Protein 8YV6 (pdb70)

Organism: Homo sapiens (NCBI:txid9606)

Secondary structure (DSSP, 8-state):
---HHHHS-HHHHHHHHHHHHHH-TTEEEEEEEE-TT--SSPPPS-SEEEEETT-BHHHHHHHHHHHHT--TTS--EEEETTB--TTSBHHHHHHHH--TTSPEEEEEESSSS--/--TT-EEE----

Sequence (127 aa):
EKTFKQRRTFEQRVEDVRLIREQHPTKKIPVIIERYKGEKQLPVLDKTKFLVPDHVNMSELIKIIRRRLQLNNANQAFFLLVNGHSSVSTPIISEVYESEKDEDGFLYMVYASQETFGADDGHFVSIELE

Solvent-accessible surface area: 7436 Å² total; per-residue (Å²): 127,132,59,2,85,114,71,82,80,89,109,66,17,36,102,34,11,168,100,18,87,127,102,73,92,73,35,6,0,0,0,2,33,84,24,178,26,11,166,113,4,65,99,22,84,63,18,9,0,4,0,4,63,126,0,39,14,33,60,0,39,127,13,0,60,123,94,14,164,36,105,92,143,42,41,17,58,5,4,12,92,60,119,55,95,94,79,33,50,0,38,107,16,10,133,78,70,89,38,152,4,11,0,0,25,1,47,1,0,19,64,84,120,52,90,111,58,19,67,118,40,21,74,5,99,75,193

Foldseek 3Di:
DAAPCRVDDLVRLLVVLVVCCVVPVQWAKAFEFEPPPADPFDTAPDGIDTHGQVDFQLRVQVVVCVSSVDDPPQAKFKDFVQQRPRGGGVNVVQVVRPDPSSYGYIYMHSDNGDD/DCPVDDDDDDDD

Radius of gyration: 13.92 Å; Cα contacts (8 Å, |Δi|>4): 203; chains: 2; bounding box: 27×39×32 Å

GO terms:
  GO:0000421 autophagosome membrane (C, IDA)
  GO:0008429 phosphatidylethanolamine binding (F, IDA)
  GO:0000045 autophagosome assembly (P, IDA)
  GO:0005739 mitochondrion (C, IDA)
  GO:0000423 mitophagy (P, IGI)
  GO:0005515 protein binding (F, IPI)
  GO:0097001 ceramide binding (F, IDA)
  GO:0005776 autophagosome (C, IDA)
  GO:0031410 cytoplasmic vesicle (C, IDA)
  GO:0009267 cellular response to starvation (P, IDA)
  GO:0000423 mitophagy (P, IDA)
  GO:0031966 mitochondrial membrane (C, EXP)
  GO:0012505 endomembrane system (C, EXP)
  GO:0070062 extracellular exosome (C, TAS)
  GO:0000421 autophagosome membrane (C, TAS)
  GO:0005829 cytosol (C, TAS)
  GO:0006914 autophagy (P, IDA)
  GO:0016236 macroautophagy (P, IDA)
  GO:0097352 autophagosome maturation (P, IDA)
  GO:0031625 ubiquitin protein ligase binding (F, IPI)

Structure (mmCIF, N/CA/C/O backbone):
data_8YV6
#
_entry.id   8YV6
#
_cell.length_a   35.681
_cell.length_b   38.462
_cell.length_c   93.774
_cell.angle_alpha   90.00
_cell.angle_beta   90.00
_cell.angle_gamma   90.00
#
_symmetry.space_group_name_H-M   'P 21 21 21'
#
loop_
_entity.id
_entity.type
_entity.pdbx_description
1 polymer 'Microtubule-associated proteins 1A/1B light chain 3B'
2 polymer 'Matrix protein 2'
3 water water
#
loop_
_atom_site.group_PDB
_atom_site.id
_atom_site.type_symbol
_atom_site.label_atom_id
_atom_site.label_alt_id
_atom_site.label_comp_id
_atom_site.label_asym_id
_atom_site.label_entity_id
_atom_site.label_seq_id
_atom_site.pdbx_PDB_ins_code
_atom_site.Cartn_x
_atom_site.Cartn_y
_atom_site.Cartn_z
_atom_site.occupancy
_atom_site.B_iso_or_equiv
_atom_site.auth_seq_id
_atom_site.auth_comp_id
_atom_site.auth_asym_id
_atom_site.auth_atom_id
_atom_site.pdbx_PDB_model_num
ATOM 1 N N . GLU A 1 4 ? -13.941 6.246 -26.522 1.00 68.26 4 GLU A N 1
ATOM 2 C CA . GLU A 1 4 ? -13.370 5.625 -25.330 1.00 69.10 4 GLU A CA 1
ATOM 3 C C . GLU A 1 4 ? -12.091 6.353 -24.885 1.00 61.43 4 GLU A C 1
ATOM 4 O O . GLU A 1 4 ? -11.008 5.786 -24.906 1.00 66.28 4 GLU A O 1
ATOM 6 N N . LYS A 1 5 ? -12.205 7.610 -24.480 1.00 50.29 5 LYS A N 1
ATOM 7 C CA . LYS A 1 5 ? -11.023 8.449 -24.363 1.00 38.34 5 LYS A CA 1
ATOM 8 C C . LYS A 1 5 ? -10.353 8.243 -23.005 1.00 37.48 5 LYS A C 1
ATOM 9 O O . LYS A 1 5 ? -11.025 8.267 -21.976 1.00 43.02 5 LYS A O 1
ATOM 15 N N . THR A 1 6 ? -9.038 8.020 -23.008 1.00 31.09 6 THR A N 1
ATOM 16 C CA . THR A 1 6 ? -8.307 7.865 -21.752 1.00 30.13 6 THR A CA 1
ATOM 17 C C . THR A 1 6 ? -7.982 9.243 -21.204 1.00 25.90 6 THR A C 1
ATOM 18 O O . THR A 1 6 ? -8.207 10.245 -21.858 1.00 30.34 6 THR A O 1
ATOM 22 N N . PHE A 1 7 ? -7.434 9.278 -19.992 1.00 24.99 7 PHE A N 1
ATOM 23 C CA . PHE A 1 7 ? -7.187 10.549 -19.321 1.00 22.97 7 PHE A CA 1
ATOM 24 C C . PHE A 1 7 ? -6.306 11.478 -20.155 1.00 25.54 7 PHE A C 1
ATOM 25 O O . PHE A 1 7 ? -6.584 12.679 -20.263 1.00 30.80 7 PHE A O 1
ATOM 33 N N . LYS A 1 8 ? -5.222 10.945 -20.732 1.00 27.09 8 LYS A N 1
ATOM 34 C CA . LYS A 1 8 ? -4.328 11.758 -21.554 1.00 28.01 8 LYS A CA 1
ATOM 35 C C . LYS A 1 8 ? -5.028 12.295 -22.785 1.00 27.15 8 LYS A C 1
ATOM 36 O O . LYS A 1 8 ? -4.629 13.342 -23.336 1.00 28.65 8 LYS A O 1
ATOM 42 N N . GLN A 1 9 ? -6.077 11.604 -23.249 1.00 27.14 9 GLN A N 1
ATOM 43 C CA . GLN A 1 9 ? -6.823 12.095 -24.403 1.00 32.26 9 GLN A CA 1
ATOM 44 C C . GLN A 1 9 ? -7.901 13.116 -24.042 1.00 32.11 9 GLN A C 1
ATOM 45 O O . GLN A 1 9 ? -8.347 13.858 -24.915 1.00 40.65 9 GLN A O 1
ATOM 51 N N . ARG A 1 10 ? -8.362 13.123 -22.795 1.00 32.60 10 ARG A N 1
ATOM 52 C CA . ARG A 1 10 ? -9.392 14.030 -22.339 1.00 31.24 10 ARG A CA 1
ATOM 53 C C . ARG A 1 10 ? -8.838 15.360 -21.888 1.00 35.32 10 ARG A C 1
ATOM 54 O O . ARG A 1 10 ? -9.528 16.378 -22.018 1.00 46.85 10 ARG A O 1
ATOM 62 N N . ARG A 1 11 ? -7.623 15.384 -21.339 1.00 30.59 11 ARG A N 1
ATOM 63 C CA . ARG A 1 11 ? -6.972 16.613 -20.876 1.00 32.58 11 ARG A CA 1
ATOM 64 C C . ARG A 1 11 ? -5.681 16.799 -21.657 1.00 34.19 11 ARG A C 1
ATOM 65 O O . ARG A 1 11 ? -4.967 15.820 -21.899 1.00 34.20 11 ARG A O 1
ATOM 73 N N . THR A 1 12 ? -5.411 18.028 -22.095 1.00 33.67 12 THR A N 1
ATOM 74 C CA . THR A 1 12 ? -4.202 18.360 -22.833 1.00 36.68 12 THR A CA 1
ATOM 75 C C . THR A 1 12 ? -2.956 18.202 -21.972 1.00 35.03 12 THR A C 1
ATOM 76 O O . THR A 1 12 ? -3.008 18.218 -20.744 1.00 35.29 12 THR A O 1
ATOM 80 N N . PHE A 1 13 ? -1.809 18.071 -22.643 1.00 35.87 13 PHE A N 1
ATOM 81 C CA . PHE A 1 13 ? -0.547 17.948 -21.924 1.00 33.19 13 PHE A CA 1
ATOM 82 C C . PHE A 1 13 ? -0.341 19.116 -20.977 1.00 41.81 13 PHE A C 1
ATOM 83 O O . PHE A 1 13 ? 0.118 18.939 -19.839 1.00 35.52 13 PHE A O 1
ATOM 91 N N . GLU A 1 14 ? -0.645 20.329 -21.453 1.00 40.35 14 GLU A N 1
ATOM 92 C CA . GLU A 1 14 ? -0.515 21.512 -20.611 1.00 35.03 14 GLU A CA 1
ATOM 93 C C . GLU A 1 14 ? -1.441 21.464 -19.401 1.00 37.09 14 GLU A C 1
ATOM 94 O O . GLU A 1 14 ? -1.033 21.805 -18.285 1.00 42.30 14 GLU A O 1
ATOM 100 N N . GLN A 1 15 ? -2.697 21.090 -19.608 1.00 37.26 15 GLN A N 1
ATOM 101 C CA . GLN A 1 15 ? -3.648 20.966 -18.505 1.00 40.70 15 GLN A CA 1
ATOM 102 C C . GLN A 1 15 ? -3.174 19.973 -17.440 1.00 35.19 15 GLN A C 1
ATOM 103 O O . GLN A 1 15 ? -3.401 20.180 -16.242 1.00 32.04 15 GLN A O 1
ATOM 109 N N . ARG A 1 16 ? -2.512 18.897 -17.863 1.00 31.36 16 ARG A N 1
ATOM 110 C CA . ARG A 1 16 ? -2.019 17.894 -16.908 1.00 27.87 16 ARG A CA 1
ATOM 111 C C . ARG A 1 16 ? -0.797 18.392 -16.145 1.00 28.67 16 ARG A C 1
ATOM 112 O O . ARG A 1 16 ? -0.674 18.191 -14.920 1.00 30.99 16 ARG A O 1
ATOM 120 N N . VAL A 1 17 ? 0.129 19.021 -16.859 1.00 27.88 17 VAL A N 1
ATOM 121 C CA . VAL A 1 17 ? 1.270 19.625 -16.196 1.00 31.49 17 VAL A CA 1
ATOM 122 C C . VAL A 1 17 ? 0.795 20.640 -15.153 1.00 34.18 17 VAL A C 1
ATOM 123 O O . VAL A 1 17 ? 1.299 20.677 -14.012 1.00 35.80 17 VAL A O 1
ATOM 127 N N . GLU A 1 18 ? -0.195 21.464 -15.512 1.00 37.00 18 GLU A N 1
ATOM 128 C CA . GLU A 1 18 ? -0.669 22.486 -14.573 1.00 37.19 18 GLU A CA 1
ATOM 129 C C . GLU A 1 18 ? -1.384 21.860 -13.372 1.00 31.98 18 GLU A C 1
ATOM 130 O O . GLU A 1 18 ? -1.222 22.323 -12.227 1.00 32.37 18 GLU A O 1
ATOM 136 N N . ASP A 1 19 ? -2.175 20.822 -13.619 1.00 32.72 19 ASP A N 1
ATOM 137 C CA . ASP A 1 19 ? -2.884 20.116 -12.549 1.00 32.06 19 ASP A CA 1
ATOM 138 C C . ASP A 1 19 ? -1.904 19.520 -11.540 1.00 34.41 19 ASP A C 1
ATOM 139 O O . ASP A 1 19 ? -2.101 19.640 -10.328 1.00 36.50 19 ASP A O 1
ATOM 144 N N . VAL A 1 20 ? -0.828 18.884 -12.011 1.00 29.57 20 VAL A N 1
ATOM 145 C CA . VAL A 1 20 ? 0.161 18.315 -11.083 1.00 33.29 20 VAL A CA 1
ATOM 146 C C . VAL A 1 20 ? 0.834 19.404 -10.273 1.00 36.34 20 VAL A C 1
ATOM 147 O O . VAL A 1 20 ? 1.019 19.274 -9.054 1.00 33.45 20 VAL A O 1
ATOM 151 N N . ARG A 1 21 ? 1.241 20.482 -10.933 1.00 35.83 21 ARG A N 1
ATOM 152 C CA . ARG A 1 21 ? 1.925 21.553 -10.213 1.00 38.63 21 ARG A CA 1
ATOM 153 C C . ARG A 1 21 ? 1.083 22.057 -9.050 1.00 41.15 21 ARG A C 1
ATOM 154 O O . ARG A 1 21 ? 1.575 22.201 -7.920 1.00 39.04 21 ARG A O 1
ATOM 162 N N . LEU A 1 22 ? -0.193 22.321 -9.295 1.00 39.59 22 LEU A N 1
ATOM 163 C CA . LEU A 1 22 ? -1.026 22.847 -8.214 1.00 46.65 22 LEU A CA 1
ATOM 164 C C . LEU A 1 22 ? -1.299 21.797 -7.145 1.00 46.68 22 LEU A C 1
ATOM 165 O O . LEU A 1 22 ? -1.372 22.127 -5.959 1.00 43.87 22 LEU A O 1
ATOM 170 N N . ILE A 1 23 ? -1.507 20.542 -7.539 1.00 43.49 23 ILE A N 1
ATOM 171 C CA . ILE A 1 23 ? -1.882 19.541 -6.549 1.00 43.56 23 ILE A CA 1
ATOM 172 C C . ILE A 1 23 ? -0.685 19.166 -5.705 1.00 44.88 23 ILE A C 1
ATOM 173 O O . ILE A 1 23 ? -0.833 18.846 -4.518 1.00 49.09 23 ILE A O 1
ATOM 178 N N . ARG A 1 24 ? 0.517 19.257 -6.269 1.00 38.83 24 ARG A N 1
ATOM 179 C CA . ARG A 1 24 ? 1.714 19.090 -5.458 1.00 36.36 24 ARG A CA 1
ATOM 180 C C . ARG A 1 24 ? 1.907 20.259 -4.503 1.00 40.94 24 ARG A C 1
ATOM 181 O O . ARG A 1 24 ? 2.428 20.080 -3.389 1.00 43.77 24 ARG A O 1
ATOM 189 N N . GLU A 1 25 ? 1.467 21.456 -4.886 1.00 35.46 25 GLU A N 1
ATOM 190 C CA . GLU A 1 25 ? 1.642 22.601 -3.988 1.00 42.40 25 GLU A CA 1
ATOM 191 C C . GLU A 1 25 ? 0.651 22.541 -2.828 1.00 45.31 25 GLU A C 1
ATOM 192 O O . GLU A 1 25 ? 0.991 22.891 -1.687 1.00 48.77 25 GLU A O 1
ATOM 198 N N . GLN A 1 26 ? -0.565 22.064 -3.096 1.00 43.64 26 GLN A N 1
ATOM 199 C CA . GLN A 1 26 ? -1.612 21.940 -2.090 1.00 47.57 26 GLN A CA 1
ATOM 200 C C . GLN A 1 26 ? -1.480 20.678 -1.253 1.00 45.50 26 GLN A C 1
ATOM 201 O O . GLN A 1 26 ? -1.906 20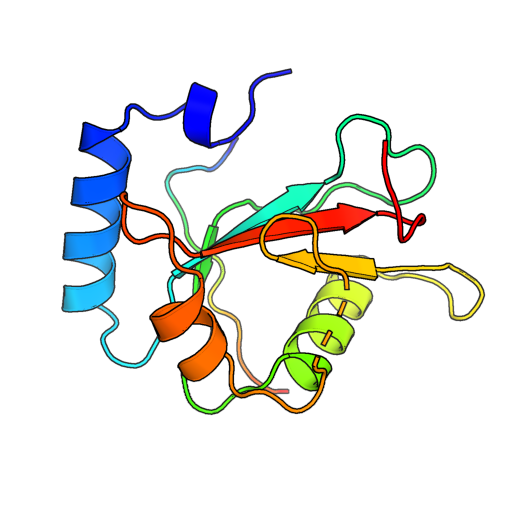.664 -0.094 1.00 46.23 26 GLN A O 1
ATOM 207 N N . HIS A 1 27 ? -0.937 19.608 -1.819 1.00 38.09 27 HIS A N 1
ATOM 208 C CA . HIS A 1 27 ? -0.831 18.315 -1.146 1.00 34.13 27 HIS A CA 1
ATOM 209 C C . HIS A 1 27 ? 0.586 17.772 -1.252 1.00 37.41 27 HIS A C 1
ATOM 210 O O . HIS A 1 27 ? 0.843 16.786 -1.956 1.00 38.07 27 HIS A O 1
ATOM 217 N N . PRO A 1 28 ? 1.522 18.371 -0.522 1.00 38.50 28 PRO A N 1
ATOM 218 C CA . PRO A 1 28 ? 2.934 18.029 -0.737 1.00 44.05 28 PRO A CA 1
ATOM 219 C C . PRO A 1 28 ? 3.330 16.662 -0.210 1.00 42.61 28 PRO A C 1
ATOM 220 O O . PRO A 1 28 ? 4.433 16.203 -0.547 1.00 43.58 28 PRO A O 1
ATOM 224 N N . THR A 1 29 ? 2.502 16.019 0.618 1.00 38.86 29 THR A N 1
ATOM 225 C CA . THR A 1 29 ? 2.766 14.693 1.150 1.00 36.21 29 THR A CA 1
ATOM 226 C C . THR A 1 29 ? 2.119 13.598 0.333 1.00 32.96 29 THR A C 1
ATOM 227 O O . THR A 1 29 ? 2.133 12.440 0.758 1.00 33.12 29 THR A O 1
ATOM 231 N N A LYS A 1 30 ? 1.568 13.920 -0.839 0.58 30.98 30 LYS A N 1
ATOM 232 N N B LYS A 1 30 ? 1.547 13.916 -0.831 0.42 31.94 30 LYS A N 1
ATOM 233 C CA A LYS A 1 30 ? 0.802 12.960 -1.607 0.58 31.10 30 LYS A CA 1
ATOM 234 C CA B LYS A 1 30 ? 0.781 12.941 -1.593 0.42 31.72 30 LYS A CA 1
ATOM 235 C C A LYS A 1 30 ? 1.396 12.805 -3.005 0.58 31.56 30 LYS A C 1
ATOM 236 C C B LYS A 1 30 ? 1.327 12.817 -3.012 0.42 31.39 30 LYS A C 1
ATOM 237 O O A LYS A 1 30 ? 1.914 13.765 -3.589 0.58 35.44 30 LYS A O 1
ATOM 238 O O B LYS A 1 30 ? 1.735 13.811 -3.623 0.42 34.67 30 LYS A O 1
ATOM 249 N N . ILE A 1 31 ? 1.318 11.590 -3.530 1.00 28.76 31 ILE A N 1
ATOM 250 C CA . ILE A 1 31 ? 1.752 11.277 -4.906 1.00 26.82 31 ILE A CA 1
ATOM 251 C C . ILE A 1 31 ? 0.546 11.348 -5.819 1.00 23.99 31 ILE A C 1
ATOM 252 O O . ILE A 1 31 ? -0.444 10.646 -5.566 1.00 24.10 31 ILE A O 1
ATOM 257 N N . PRO A 1 32 ? 0.586 12.084 -6.967 1.00 26.27 32 PRO A N 1
ATOM 258 C CA . PRO A 1 32 ? -0.587 12.078 -7.851 1.00 23.65 32 PRO A CA 1
ATOM 259 C C . PRO A 1 32 ? -0.527 10.941 -8.851 1.00 24.03 32 PRO A C 1
ATOM 260 O O . PRO A 1 32 ? 0.461 10.821 -9.572 1.00 25.73 32 PRO A O 1
ATOM 264 N N . VAL A 1 33 ? -1.563 10.102 -8.897 1.00 22.88 33 VAL A N 1
ATOM 265 C CA . VAL A 1 33 ? -1.546 8.842 -9.627 1.00 23.04 33 VAL A CA 1
ATOM 266 C C . VAL A 1 33 ? -2.792 8.784 -10.485 1.00 22.02 33 VAL A C 1
ATOM 267 O O . VAL A 1 33 ? -3.888 9.098 -10.011 1.00 21.21 33 VAL A O 1
ATOM 271 N N . ILE A 1 34 ? -2.635 8.387 -11.755 1.00 19.25 34 ILE A N 1
ATOM 272 C CA . ILE A 1 34 ? -3.766 8.167 -12.657 1.00 18.54 34 ILE A CA 1
ATOM 273 C C . ILE A 1 34 ? -3.939 6.669 -12.732 1.00 20.24 34 ILE A C 1
ATOM 274 O O . ILE A 1 34 ? -2.976 5.977 -13.079 1.00 22.26 34 ILE A O 1
ATOM 279 N N . ILE A 1 35 ? -5.142 6.161 -12.465 1.00 18.68 35 ILE A N 1
ATOM 280 C CA . ILE A 1 35 ? -5.363 4.711 -12.434 1.00 21.22 35 ILE A CA 1
ATOM 281 C C . ILE A 1 35 ? -6.499 4.431 -13.388 1.00 24.79 35 ILE A C 1
ATOM 282 O O . ILE A 1 35 ? -7.605 4.945 -13.211 1.00 22.34 35 ILE A O 1
ATOM 287 N N . GLU A 1 36 ? -6.226 3.647 -14.420 1.00 21.10 36 GLU A N 1
ATOM 288 C CA . GLU A 1 36 ? -7.201 3.431 -15.482 1.00 21.24 36 GLU A CA 1
ATOM 289 C C . GLU A 1 36 ? -7.319 1.944 -15.751 1.00 19.77 36 GLU A C 1
ATOM 290 O O . GLU A 1 36 ? -6.374 1.192 -15.552 1.00 23.20 36 GLU A O 1
ATOM 296 N N . ARG A 1 37 ? -8.461 1.550 -16.290 1.00 24.05 37 ARG A N 1
ATOM 297 C CA . ARG A 1 37 ? -8.680 0.133 -16.562 1.00 23.76 37 ARG A CA 1
ATOM 298 C C . ARG A 1 37 ? -8.152 -0.153 -17.957 1.00 23.54 37 ARG A C 1
ATOM 299 O O . ARG A 1 37 ? -8.338 0.647 -18.866 1.00 23.89 37 ARG A O 1
ATOM 307 N N . TYR A 1 38 ? -7.500 -1.296 -18.112 1.00 23.76 38 TYR A N 1
ATOM 308 C CA . TYR A 1 38 ? -7.055 -1.755 -19.421 1.00 20.49 38 TYR A CA 1
ATOM 309 C C . TYR A 1 38 ? -8.193 -1.761 -20.415 1.00 22.36 38 TYR A C 1
ATOM 310 O O . TYR A 1 38 ? -9.263 -2.296 -20.137 1.00 25.09 38 TYR A O 1
ATOM 319 N N . LYS A 1 39 ? -7.934 -1.180 -21.586 1.00 23.05 39 LYS A N 1
ATOM 320 C CA . LYS A 1 39 ? -8.956 -1.010 -22.618 1.00 29.92 39 LYS A CA 1
ATOM 321 C C . LYS A 1 39 ? -9.562 -2.334 -23.071 1.00 33.89 39 LYS A C 1
ATOM 322 O O . LYS A 1 39 ? -10.745 -2.394 -23.420 1.00 37.95 39 LYS A O 1
ATOM 328 N N . GLY A 1 40 ? -8.799 -3.406 -23.049 1.00 33.83 40 GLY A N 1
ATOM 329 C CA . GLY A 1 40 ? -9.356 -4.693 -23.364 1.00 27.62 40 GLY A CA 1
ATOM 330 C C . GLY A 1 40 ? -9.944 -5.487 -22.210 1.00 36.57 40 GLY A C 1
ATOM 331 O O . GLY A 1 40 ? -10.244 -6.669 -22.388 1.00 39.90 40 GLY A O 1
ATOM 332 N N . GLU A 1 41 ? -10.144 -4.888 -21.039 1.00 31.63 41 GLU A N 1
ATOM 333 C CA . GLU A 1 41 ? -10.511 -5.661 -19.857 1.00 33.72 41 GLU A CA 1
ATOM 334 C C . GLU A 1 41 ? -11.947 -6.149 -19.938 1.00 37.41 41 GLU A C 1
ATOM 335 O O . GLU A 1 41 ? -12.862 -5.390 -20.248 1.00 42.51 41 GLU A O 1
ATOM 341 N N . LYS A 1 42 ? -12.157 -7.418 -19.626 1.00 42.61 42 LYS A N 1
ATOM 342 C CA . LYS A 1 42 ? -13.478 -7.993 -19.773 1.00 51.89 42 LYS A CA 1
ATOM 343 C C . LYS A 1 42 ? -14.133 -8.429 -18.472 1.00 50.47 42 LYS A C 1
ATOM 344 O O . LYS A 1 42 ? -15.367 -8.530 -18.435 1.00 52.54 42 LYS A O 1
ATOM 350 N N . GLN A 1 43 ? -13.375 -8.680 -17.404 1.00 43.44 43 GLN A N 1
ATOM 351 C CA . GLN A 1 43 ? -14.010 -9.153 -16.188 1.00 46.55 43 GLN A CA 1
ATOM 352 C C . GLN A 1 43 ? -13.813 -8.278 -14.959 1.00 49.47 43 GLN A C 1
ATOM 353 O O . GLN A 1 43 ? -14.471 -8.529 -13.948 1.00 56.36 43 GLN A O 1
ATOM 359 N N . LEU A 1 44 ? -12.999 -7.303 -15.001 1.00 37.44 44 LEU A N 1
ATOM 360 C CA . LEU A 1 44 ? -13.012 -6.448 -13.808 1.00 42.13 44 LEU A CA 1
ATOM 361 C C . LEU A 1 44 ? -13.911 -5.222 -13.998 1.00 42.92 44 LEU A C 1
ATOM 362 O O . LEU A 1 44 ? -14.029 -4.688 -15.106 1.00 40.60 44 LEU A O 1
ATOM 367 N N . PRO A 1 45 ? -14.508 -4.725 -12.916 1.00 43.93 45 PRO A N 1
ATOM 368 C CA . PRO A 1 45 ? -15.313 -3.503 -12.998 1.00 42.61 45 PRO A CA 1
ATOM 369 C C . PRO A 1 45 ? -14.433 -2.295 -13.267 1.00 39.44 45 PRO A C 1
ATOM 370 O O . PRO A 1 45 ? -13.209 -2.341 -13.157 1.00 40.36 45 PRO A O 1
ATOM 374 N N . VAL A 1 46 ? -15.065 -1.195 -13.596 1.00 38.02 46 VAL A N 1
ATOM 375 C CA . VAL A 1 46 ? -14.325 0.043 -13.771 1.00 35.93 46 VAL A CA 1
ATOM 376 C C . VAL A 1 46 ? -14.302 0.780 -12.437 1.00 36.76 46 VAL A C 1
ATOM 377 O O . VAL A 1 46 ? -15.236 0.718 -11.632 1.00 38.36 46 VAL A O 1
ATOM 381 N N . LEU A 1 47 ? -13.213 1.496 -12.221 1.00 40.51 47 LEU A N 1
ATOM 382 C CA . LEU A 1 47 ? -13.062 2.310 -11.032 1.00 33.60 47 LEU A CA 1
ATOM 383 C C . LEU A 1 47 ? -13.999 3.501 -11.088 1.00 41.08 47 LEU A C 1
ATOM 384 O O . LEU A 1 47 ? -14.355 3.997 -12.161 1.00 40.47 47 LEU A O 1
ATOM 389 N N . ASP A 1 48 ? -14.305 4.013 -9.890 1.00 37.21 48 ASP A N 1
ATOM 390 C CA . ASP A 1 48 ? -15.233 5.114 -9.697 1.00 45.08 48 ASP A CA 1
ATOM 391 C C . ASP A 1 48 ? -14.637 6.443 -10.116 1.00 35.74 48 ASP A C 1
ATOM 392 O 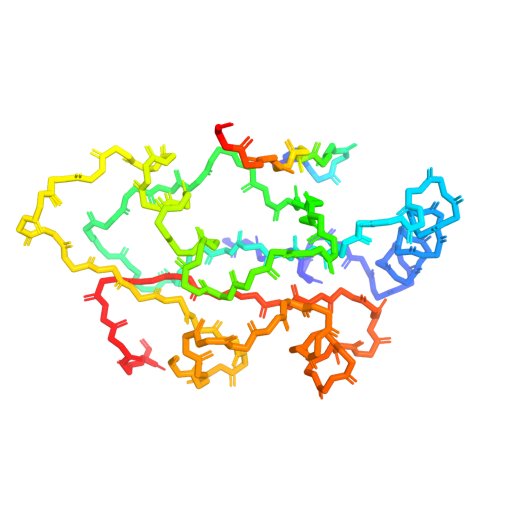O . ASP A 1 48 ? -15.382 7.376 -10.443 1.00 42.58 48 ASP A O 1
ATOM 397 N N . LYS A 1 49 ? -13.307 6.557 -10.075 1.00 27.71 49 LYS A N 1
ATOM 398 C CA . LYS A 1 49 ? -12.598 7.787 -10.376 1.00 25.51 49 LYS A CA 1
ATOM 399 C C . LYS A 1 49 ? -11.323 7.426 -11.122 1.00 23.23 49 LYS A C 1
ATOM 400 O O . LYS A 1 49 ? -10.951 6.256 -11.209 1.00 27.08 49 LYS A O 1
ATOM 406 N N . THR A 1 50 ? -10.611 8.461 -11.533 1.00 28.21 50 THR A N 1
ATOM 407 C CA . THR A 1 50 ? -9.414 8.405 -12.352 1.00 22.07 50 THR A CA 1
ATOM 408 C C . THR A 1 50 ? -8.195 8.939 -11.644 1.00 21.86 50 THR A C 1
ATOM 409 O O . THR A 1 50 ? -7.107 8.354 -11.783 1.00 21.82 50 THR A O 1
ATOM 413 N N . LYS A 1 51 ? -8.334 10.022 -10.865 1.00 22.48 51 LYS A N 1
ATOM 414 C CA . LYS A 1 51 ? -7.179 10.688 -10.311 1.00 18.45 51 LYS A CA 1
ATOM 415 C C . LYS A 1 51 ? -7.137 10.353 -8.823 1.00 22.51 51 LYS A C 1
ATOM 416 O O . LYS A 1 51 ? -8.163 10.509 -8.153 1.00 24.52 51 LYS A O 1
ATOM 422 N N . PHE A 1 52 ? -5.979 9.947 -8.340 1.00 23.10 52 PHE A N 1
ATOM 423 C CA . PHE A 1 52 ? -5.820 9.516 -6.951 1.00 25.28 52 PHE A CA 1
ATOM 424 C C . PHE A 1 52 ? -4.654 10.269 -6.317 1.00 26.05 52 PHE A C 1
ATOM 425 O O . PHE A 1 52 ? -3.683 10.635 -6.978 1.00 28.54 52 PHE A O 1
ATOM 433 N N . LEU A 1 53 ? -4.753 10.525 -5.018 1.00 23.89 53 LEU A N 1
ATOM 434 C CA . LEU A 1 53 ? -3.632 11.067 -4.270 1.00 27.65 53 LEU A CA 1
ATOM 435 C C . LEU A 1 53 ? -3.247 9.988 -3.271 1.00 28.15 53 LEU A C 1
ATOM 436 O O . LEU A 1 53 ? -4.094 9.590 -2.464 1.00 28.70 53 LEU A O 1
ATOM 441 N N . VAL A 1 54 ? -2.017 9.491 -3.361 1.00 26.33 54 VAL A N 1
ATOM 442 C CA . VAL A 1 54 ? -1.543 8.377 -2.525 1.00 27.11 54 VAL A CA 1
ATOM 443 C C . VAL A 1 54 ? -0.506 8.927 -1.560 1.00 31.48 54 VAL A C 1
ATOM 444 O O . VAL A 1 54 ? 0.408 9.635 -1.989 1.00 35.74 54 VAL A O 1
ATOM 448 N N . PRO A 1 55 ? -0.616 8.652 -0.254 1.00 30.06 55 PRO A N 1
ATOM 449 C CA . PRO A 1 55 ? 0.363 9.193 0.699 1.00 30.82 55 PRO A CA 1
ATOM 450 C C . PRO A 1 55 ? 1.774 8.695 0.404 1.00 34.16 55 PRO A C 1
ATOM 451 O O . PRO A 1 55 ? 1.972 7.571 -0.047 1.00 32.25 55 PRO A O 1
ATOM 455 N N . ASP A 1 56 ? 2.774 9.511 0.725 1.00 32.47 56 ASP A N 1
ATOM 456 C CA . ASP A 1 56 ? 4.127 9.138 0.331 1.00 40.93 56 ASP A CA 1
ATOM 457 C C . ASP A 1 56 ? 4.847 8.256 1.359 1.00 43.56 56 ASP A C 1
ATOM 458 O O . ASP A 1 56 ? 6.074 8.087 1.270 1.00 45.27 56 ASP A O 1
ATOM 463 N N . HIS A 1 57 ? 4.114 7.649 2.295 1.00 41.13 57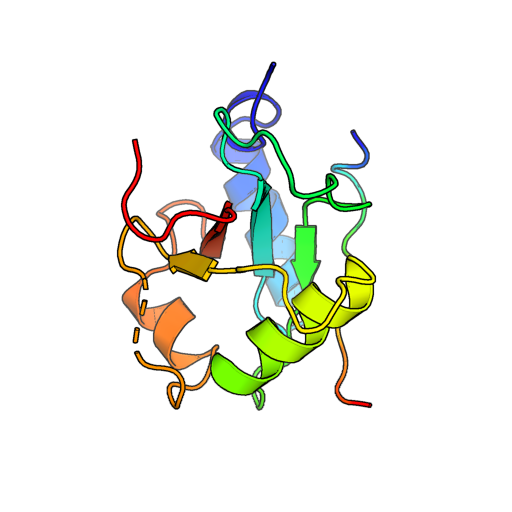 HIS A N 1
ATOM 464 C CA . HIS A 1 57 ? 4.672 6.586 3.119 1.00 39.08 57 HIS A CA 1
ATOM 465 C C . HIS A 1 57 ? 4.147 5.202 2.753 1.00 38.35 57 HIS A C 1
ATOM 466 O O . HIS A 1 57 ? 4.496 4.241 3.437 1.00 41.36 57 HIS A O 1
ATOM 473 N N . VAL A 1 58 ? 3.356 5.069 1.672 1.00 36.19 58 VAL A N 1
ATOM 474 C CA . VAL A 1 58 ? 2.663 3.842 1.247 1.00 36.10 58 VAL A CA 1
ATOM 475 C C . VAL A 1 58 ? 3.498 3.169 0.164 1.00 41.00 58 VAL A C 1
ATOM 476 O O . VAL A 1 58 ? 4.241 3.847 -0.536 1.00 38.68 58 VAL A O 1
ATOM 480 N N . ASN A 1 59 ? 3.443 1.828 0.061 1.00 36.41 59 ASN A N 1
ATOM 481 C CA . ASN A 1 59 ? 4.195 1.089 -0.956 1.00 38.91 59 ASN A CA 1
ATOM 482 C C . ASN A 1 59 ? 3.222 0.397 -1.902 1.00 36.08 59 ASN A C 1
ATOM 483 O O . ASN A 1 59 ? 1.995 0.460 -1.727 1.00 38.49 59 ASN A O 1
ATOM 488 N N . MET A 1 60 ? 3.775 -0.256 -2.935 1.00 36.93 60 MET A N 1
ATOM 489 C CA . MET A 1 60 ? 2.921 -0.716 -4.025 1.00 32.62 60 MET A CA 1
ATOM 490 C C . MET A 1 60 ? 2.049 -1.874 -3.601 1.00 35.01 60 MET A C 1
ATOM 491 O O . MET A 1 60 ? 0.892 -1.973 -4.041 1.00 34.31 60 MET A O 1
ATOM 496 N N . SER A 1 61 ? 2.596 -2.781 -2.782 1.00 41.50 61 SER A N 1
ATOM 497 C CA . SER A 1 61 ? 1.789 -3.851 -2.207 1.00 47.39 61 SER A CA 1
ATOM 498 C C . SER A 1 61 ? 0.556 -3.297 -1.493 1.00 39.66 61 SER A C 1
ATOM 499 O O . SER A 1 61 ? -0.562 -3.780 -1.696 1.00 41.15 61 SER A O 1
ATOM 502 N N . GLU A 1 62 ? 0.739 -2.267 -0.670 1.00 37.71 62 GLU A N 1
ATOM 503 C CA . GLU A 1 62 ? -0.385 -1.648 0.020 1.00 39.21 62 GLU A CA 1
ATOM 504 C C . GLU A 1 62 ? -1.402 -1.043 -0.947 1.00 38.49 62 GLU A C 1
ATOM 505 O O . GLU A 1 62 ? -2.613 -1.256 -0.795 1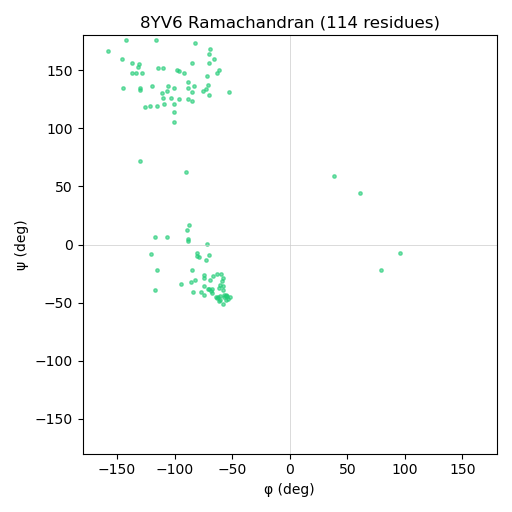.00 39.67 62 GLU A O 1
ATOM 511 N N . LEU A 1 63 ? -0.933 -0.254 -1.919 1.00 36.52 63 LEU A N 1
ATOM 512 C CA . LEU A 1 63 ? -1.825 0.324 -2.924 1.00 32.26 63 LEU A CA 1
ATOM 513 C C . LEU A 1 63 ? -2.654 -0.738 -3.641 1.00 37.59 63 LEU A C 1
ATOM 514 O O . LEU A 1 63 ? -3.858 -0.553 -3.861 1.00 37.74 63 LEU A O 1
ATOM 519 N N . ILE A 1 64 ? -2.026 -1.847 -4.026 1.00 35.68 64 ILE A N 1
ATOM 520 C CA . ILE A 1 64 ? -2.734 -2.895 -4.754 1.00 36.75 64 ILE A CA 1
ATOM 521 C C . ILE A 1 64 ? -3.886 -3.446 -3.921 1.00 40.26 64 ILE A C 1
ATOM 522 O O . ILE A 1 64 ? -4.996 -3.641 -4.422 1.00 36.71 64 ILE A O 1
ATOM 527 N N . LYS A 1 65 ? -3.632 -3.772 -2.653 1.00 40.75 65 LYS A N 1
ATOM 528 C CA . LYS A 1 65 ? -4.723 -4.287 -1.837 1.00 34.95 65 LYS A CA 1
ATOM 529 C C . LYS A 1 65 ? -5.847 -3.261 -1.700 1.00 35.98 65 LYS A C 1
ATOM 530 O O . LYS A 1 65 ? -7.032 -3.621 -1.704 1.00 42.33 65 LYS A O 1
ATOM 536 N N . ILE A 1 66 ? -5.491 -1.978 -1.593 1.00 36.61 66 ILE A N 1
ATOM 537 C CA . ILE A 1 66 ? -6.483 -0.913 -1.460 1.00 34.88 66 ILE A CA 1
ATOM 538 C C . ILE A 1 66 ? -7.359 -0.847 -2.710 1.00 33.57 66 ILE A C 1
ATOM 539 O O . ILE A 1 66 ? -8.590 -0.741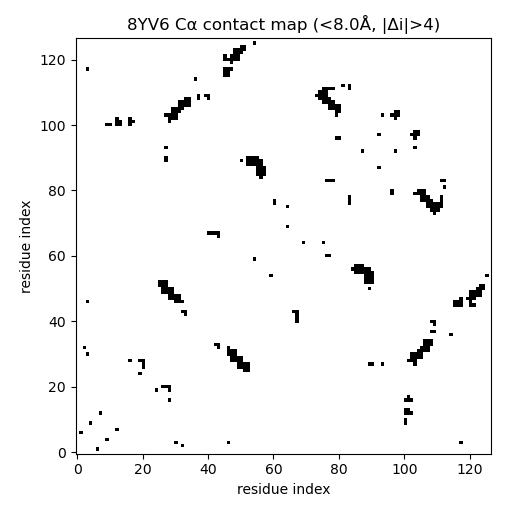 -2.628 1.00 34.37 66 ILE A O 1
ATOM 544 N N . ILE A 1 67 ? -6.739 -0.898 -3.884 1.00 33.70 67 ILE A N 1
ATOM 545 C CA . ILE A 1 67 ? -7.529 -0.799 -5.111 1.00 29.36 67 ILE A CA 1
ATOM 546 C C . ILE A 1 67 ? -8.414 -2.026 -5.273 1.00 32.84 67 ILE A C 1
ATOM 547 O O . ILE A 1 67 ? -9.578 -1.912 -5.673 1.00 32.63 67 ILE A O 1
ATOM 552 N N . ARG A 1 68 ? -7.878 -3.218 -4.984 1.00 32.43 68 ARG A N 1
ATOM 553 C CA . ARG A 1 68 ? -8.677 -4.440 -5.040 1.00 34.45 68 ARG A CA 1
ATOM 554 C C . ARG A 1 68 ? -9.942 -4.276 -4.226 1.00 40.70 68 ARG A C 1
ATOM 555 O O . ARG A 1 68 ? -11.035 -4.659 -4.662 1.00 38.71 68 ARG A O 1
ATOM 563 N N . ARG A 1 69 ? -9.797 -3.713 -3.025 1.00 33.97 69 ARG A N 1
ATOM 564 C CA . ARG A 1 69 ? -10.931 -3.560 -2.125 1.00 35.99 69 ARG A CA 1
ATOM 565 C C . ARG A 1 69 ? -11.935 -2.563 -2.677 1.00 39.38 69 ARG A C 1
ATOM 566 O O . ARG A 1 69 ? -13.152 -2.756 -2.522 1.00 44.23 69 ARG A O 1
ATOM 574 N N . ARG A 1 70 ? -11.448 -1.486 -3.294 1.00 35.61 70 ARG A N 1
ATOM 575 C CA . ARG A 1 70 ? -12.340 -0.524 -3.944 1.00 38.95 70 ARG A CA 1
ATOM 576 C C . ARG A 1 70 ? -13.192 -1.206 -4.996 1.00 38.96 70 ARG A C 1
ATOM 577 O O . ARG A 1 70 ? -14.381 -0.899 -5.142 1.00 33.51 70 ARG A O 1
ATOM 585 N N . LEU A 1 71 ? -12.604 -2.139 -5.735 1.00 35.96 71 LEU A N 1
ATOM 586 C CA . LEU A 1 71 ? -13.338 -2.850 -6.763 1.00 35.30 71 LEU A CA 1
ATOM 587 C C . LEU A 1 71 ? -14.223 -3.962 -6.212 1.00 35.00 71 LEU A C 1
ATOM 588 O O . LEU A 1 71 ? -15.069 -4.486 -6.945 1.00 40.60 71 LEU A O 1
ATOM 593 N N . GLN A 1 72 ? -14.080 -4.326 -4.928 1.00 36.90 72 GLN A N 1
ATOM 594 C CA . GLN A 1 72 ? -14.914 -5.327 -4.282 1.00 38.51 72 GLN A CA 1
ATOM 595 C C . GLN A 1 72 ? -14.787 -6.691 -4.960 1.00 47.22 72 GLN A C 1
ATOM 596 O O . GLN A 1 72 ? -15.765 -7.422 -5.142 1.00 47.10 72 GLN A O 1
ATOM 602 N N . LEU A 1 73 ? -13.545 -7.062 -5.260 1.00 41.75 73 LEU A N 1
ATOM 603 C CA . LEU A 1 73 ? -13.262 -8.310 -5.952 1.00 43.71 73 LEU A CA 1
ATOM 604 C C . LEU A 1 73 ? -13.316 -9.518 -5.020 1.00 49.11 73 LEU A C 1
ATOM 605 O O . LEU A 1 73 ? -12.912 -9.452 -3.862 1.00 58.01 73 LEU A O 1
ATOM 610 N N A ASN A 1 74 ? -13.818 -10.636 -5.547 0.60 48.37 74 ASN A N 1
ATOM 611 N N B ASN A 1 74 ? -13.818 -10.626 -5.559 0.40 48.74 74 ASN A N 1
ATOM 612 C CA A ASN A 1 74 ? -13.710 -11.924 -4.873 0.60 52.82 74 ASN A CA 1
ATOM 613 C CA B ASN A 1 74 ? -13.670 -11.928 -4.933 0.40 52.50 74 ASN A CA 1
ATOM 614 C C A ASN A 1 74 ? -12.268 -12.437 -4.917 0.60 52.50 74 ASN A C 1
ATOM 615 C C B ASN A 1 74 ? -12.197 -12.300 -4.799 0.40 52.42 74 ASN A C 1
ATOM 616 O O A ASN A 1 74 ? -11.485 -12.110 -5.817 0.60 50.93 74 ASN A O 1
ATOM 617 O O B ASN A 1 74 ? -11.318 -11.747 -5.471 0.40 52.26 74 ASN A O 1
ATOM 626 N N . ALA A 1 75 ? -11.930 -13.275 -3.930 1.00 54.02 75 ALA A N 1
ATOM 627 C CA . ALA A 1 75 ? -10.553 -13.743 -3.769 1.00 52.50 75 ALA A CA 1
ATOM 628 C C . ALA A 1 75 ? -10.044 -14.431 -5.031 1.00 56.69 75 ALA A C 1
ATOM 629 O O . ALA A 1 75 ? -8.884 -14.248 -5.425 1.00 50.95 75 ALA A O 1
ATOM 631 N N . ASN A 1 76 ? -10.913 -15.202 -5.693 1.00 62.06 76 ASN A N 1
ATOM 632 C CA . ASN A 1 76 ? -10.589 -15.958 -6.899 1.00 60.43 76 ASN A CA 1
ATOM 633 C C . ASN A 1 76 ? -10.407 -15.066 -8.139 1.00 59.24 76 ASN A C 1
ATOM 634 O O . ASN A 1 76 ? -10.114 -15.608 -9.205 1.00 57.80 76 ASN A O 1
ATOM 639 N N . GLN A 1 77 ? -10.543 -13.736 -8.045 1.00 50.43 77 GLN A N 1
ATOM 640 C CA . GLN A 1 77 ? -10.470 -12.851 -9.209 1.00 52.66 77 GLN A CA 1
ATOM 641 C C . GLN A 1 77 ? -9.056 -12.277 -9.346 1.00 45.57 77 GLN A C 1
ATOM 642 O O . GLN A 1 77 ? -8.497 -11.720 -8.392 1.00 49.41 77 GLN A O 1
ATOM 648 N N . ALA A 1 78 ? -8.461 -12.461 -10.524 1.00 48.24 78 ALA A N 1
ATOM 649 C CA . ALA A 1 78 ? -7.119 -11.954 -10.752 1.00 41.69 78 ALA A CA 1
ATOM 650 C C . ALA A 1 78 ? -7.169 -10.440 -10.870 1.00 35.39 78 ALA A C 1
ATOM 651 O O . ALA A 1 78 ? -8.128 -9.878 -11.399 1.00 48.80 78 ALA A O 1
ATOM 653 N N . PHE A 1 79 ? -6.123 -9.793 -10.367 1.00 39.08 79 PHE A N 1
ATOM 654 C CA . PHE A 1 79 ? -5.937 -8.345 -10.459 1.00 34.87 79 PHE A CA 1
ATOM 655 C C . PHE A 1 79 ? -4.450 -8.080 -10.611 1.00 38.75 79 PHE A C 1
ATOM 656 O O . PHE A 1 79 ? -3.655 -8.690 -9.894 1.00 37.83 79 PHE A O 1
ATOM 664 N N . PHE A 1 80 ? -4.073 -7.188 -11.535 1.00 34.83 80 PHE A N 1
ATOM 665 C CA . PHE A 1 80 ? -2.692 -6.736 -11.655 1.00 34.48 80 PHE A CA 1
ATOM 666 C C . PHE A 1 80 ? -2.682 -5.234 -11.875 1.00 34.18 80 PHE A C 1
ATOM 667 O O . PHE A 1 80 ? -3.587 -4.671 -12.506 1.00 28.22 80 PHE A O 1
ATOM 675 N N . LEU A 1 81 ? -1.649 -4.588 -11.366 1.00 35.65 81 LEU A N 1
ATOM 676 C CA . LEU A 1 81 ? -1.483 -3.154 -11.516 1.00 39.86 81 LEU A CA 1
ATOM 677 C C . LEU A 1 81 ? -0.165 -2.900 -12.223 1.00 38.03 81 LEU A C 1
ATOM 678 O O . LEU A 1 81 ? 0.901 -3.264 -11.712 1.00 40.51 81 LEU A O 1
ATOM 683 N N . LEU A 1 82 ? -0.229 -2.279 -13.390 1.00 33.34 82 LEU A N 1
ATOM 684 C CA . LEU A 1 82 ? 0.942 -2.106 -14.226 1.00 34.61 82 LEU A CA 1
ATOM 685 C C . LEU A 1 82 ? 1.333 -0.640 -14.247 1.00 36.14 82 LEU A C 1
ATOM 686 O O . LEU A 1 82 ? 0.519 0.220 -14.580 1.00 30.03 82 LEU A O 1
ATOM 691 N N . VAL A 1 83 ? 2.584 -0.366 -13.920 1.00 36.78 83 VAL A N 1
ATOM 692 C CA . VAL A 1 83 ? 3.167 0.962 -14.030 1.00 30.65 83 VAL A CA 1
ATOM 693 C C . VAL A 1 83 ? 3.975 0.934 -15.323 1.00 43.82 83 VAL A C 1
ATOM 694 O O . VAL A 1 83 ? 4.944 0.178 -15.426 1.00 49.97 83 VAL A O 1
ATOM 698 N N . ASN A 1 84 ? 3.564 1.718 -16.317 1.00 56.99 84 ASN A N 1
ATOM 699 C CA . ASN A 1 84 ? 4.156 1.716 -17.670 1.00 63.93 84 ASN A CA 1
ATOM 700 C C . ASN A 1 84 ? 4.526 0.300 -18.132 1.00 69.04 84 ASN A C 1
ATOM 701 O O . ASN A 1 84 ? 5.683 -0.022 -18.412 1.00 74.80 84 ASN A O 1
ATOM 706 N N . GLY A 1 85 ? 3.519 -0.563 -18.184 1.00 65.90 85 GLY A N 1
ATOM 707 C CA . GLY A 1 85 ? 3.688 -1.875 -18.753 1.00 61.75 85 GLY A CA 1
ATOM 708 C C . GLY A 1 85 ? 4.355 -2.911 -17.875 1.00 63.54 85 GLY A C 1
ATOM 709 O O . GLY A 1 85 ? 4.173 -4.107 -18.125 1.00 72.70 85 GLY A O 1
ATOM 710 N N . HIS A 1 86 ? 5.125 -2.525 -16.861 1.00 56.88 86 HIS A N 1
ATOM 711 C CA . HIS A 1 86 ? 5.721 -3.533 -15.996 1.00 66.39 86 HIS A CA 1
ATOM 712 C C . HIS A 1 86 ? 4.762 -3.869 -14.865 1.00 66.92 86 HIS A C 1
ATOM 713 O O . HIS A 1 86 ? 4.203 -2.965 -14.230 1.00 61.28 86 HIS A O 1
ATOM 720 N N . SER A 1 87 ? 4.603 -5.166 -14.598 1.00 61.36 87 SER A N 1
ATOM 721 C CA . SER A 1 87 ? 3.640 -5.649 -13.608 1.00 61.81 87 SER A CA 1
ATOM 722 C C . SER A 1 87 ? 4.002 -5.241 -12.171 1.00 67.20 87 SER A C 1
ATOM 723 O O . SER A 1 87 ? 4.864 -5.851 -11.541 1.00 65.63 87 SER A O 1
ATOM 726 N N . SER A 1 90 ? 7.989 -3.820 -8.326 1.00 64.29 90 SER A N 1
ATOM 727 C CA . SER A 1 90 ? 8.271 -4.590 -7.104 1.00 73.95 90 SER A CA 1
ATOM 728 C C . SER A 1 90 ? 7.337 -4.202 -5.966 1.00 73.35 90 SER A C 1
ATOM 729 O O . SER A 1 90 ? 7.287 -3.035 -5.573 1.00 77.41 90 SER A O 1
ATOM 732 N N . VAL A 1 91 ? 6.625 -5.186 -5.411 1.00 62.53 91 VAL A N 1
ATOM 733 C CA . VAL A 1 91 ? 5.540 -4.867 -4.489 1.00 54.47 91 VAL A CA 1
ATOM 734 C C . VAL A 1 91 ? 6.033 -4.056 -3.296 1.00 56.15 91 VAL A C 1
ATOM 735 O O . VAL A 1 91 ? 5.285 -3.247 -2.730 1.00 59.15 91 VAL A O 1
ATOM 739 N N . SER A 1 92 ? 7.288 -4.226 -2.914 1.00 48.13 92 SER A N 1
ATOM 740 C CA . SER A 1 92 ? 7.766 -3.584 -1.703 1.00 51.12 92 SER A CA 1
ATOM 741 C C . SER A 1 92 ? 8.130 -2.130 -1.916 1.00 48.99 92 SER A C 1
ATOM 742 O O . SER A 1 92 ? 8.377 -1.415 -0.951 1.00 43.82 92 SER A O 1
ATOM 745 N N . THR A 1 93 ? 8.168 -1.667 -3.146 1.00 38.84 93 THR A N 1
ATOM 746 C CA . THR A 1 93 ? 8.690 -0.343 -3.405 1.00 37.54 93 THR A CA 1
ATOM 747 C C . THR A 1 93 ? 7.751 0.732 -2.884 1.00 41.55 93 THR A C 1
ATOM 748 O O . THR A 1 93 ? 6.553 0.707 -3.197 1.00 38.97 93 THR A O 1
ATOM 752 N N . PRO A 1 94 ? 8.251 1.686 -2.103 1.00 36.81 94 PRO A N 1
ATOM 753 C CA . PRO A 1 94 ? 7.463 2.875 -1.758 1.00 35.29 94 PRO A CA 1
ATOM 754 C C . PRO A 1 94 ? 6.994 3.641 -2.994 1.00 37.38 94 PRO A C 1
ATOM 755 O O . PRO A 1 94 ? 7.754 3.834 -3.959 1.00 34.75 94 PRO A O 1
ATOM 759 N N A ILE A 1 95 ? 5.742 4.101 -2.950 0.61 34.33 95 ILE A N 1
ATOM 760 N N B ILE A 1 95 ? 5.720 4.063 -2.978 0.39 34.35 95 ILE A N 1
ATOM 761 C CA A ILE A 1 95 ? 5.161 4.784 -4.105 0.61 33.51 95 ILE A CA 1
ATOM 762 C CA B ILE A 1 95 ? 5.182 4.795 -4.129 0.39 33.43 95 ILE A CA 1
ATOM 763 C C A ILE A 1 95 ? 5.920 6.068 -4.419 0.61 35.13 95 ILE A C 1
ATOM 764 C C B ILE A 1 95 ? 6.080 5.972 -4.458 0.39 34.78 95 ILE A C 1
ATOM 765 O O A ILE A 1 95 ? 5.921 6.534 -5.560 0.61 31.98 95 ILE A O 1
ATOM 766 O O B ILE A 1 95 ? 6.345 6.260 -5.632 0.39 30.55 95 ILE A O 1
ATOM 775 N N . SER A 1 96 ? 6.603 6.644 -3.422 1.00 30.62 96 SER A N 1
ATOM 776 C CA . SER A 1 96 ? 7.466 7.797 -3.669 1.00 31.79 96 SER A CA 1
ATOM 777 C C . SER A 1 96 ? 8.565 7.448 -4.636 1.00 31.98 96 SER A C 1
ATOM 778 O O . SER A 1 96 ? 8.915 8.252 -5.509 1.00 32.93 96 SER A O 1
ATOM 781 N N . GLU A 1 97 ? 9.137 6.248 -4.483 1.00 31.82 97 GLU A N 1
ATOM 782 C CA . GLU A 1 97 ? 10.277 5.837 -5.291 1.00 32.64 97 GLU A CA 1
ATOM 783 C C . GLU A 1 97 ? 9.820 5.432 -6.682 1.00 36.31 97 GLU A C 1
ATOM 784 O O . GLU A 1 97 ? 10.506 5.724 -7.672 1.00 36.75 97 GLU A O 1
ATOM 790 N N . VAL A 1 98 ? 8.697 4.719 -6.770 1.00 29.32 98 VAL A N 1
ATOM 791 C CA . VAL A 1 98 ? 8.101 4.461 -8.089 1.00 27.06 98 VAL A CA 1
ATOM 792 C C . VAL A 1 98 ? 7.855 5.776 -8.818 1.00 30.42 98 VAL A C 1
ATOM 793 O O . VAL A 1 98 ? 8.139 5.912 -10.020 1.00 33.59 98 VAL A O 1
ATOM 797 N N . TYR A 1 99 ? 7.316 6.760 -8.108 1.00 26.85 99 TYR A N 1
ATOM 798 C CA . TYR A 1 99 ? 7.037 8.071 -8.688 1.00 25.53 99 TYR A CA 1
ATOM 799 C C . TYR A 1 99 ? 8.304 8.712 -9.248 1.00 32.83 99 TYR A C 1
ATOM 800 O O . TYR A 1 99 ? 8.342 9.143 -10.406 1.00 31.14 99 TYR A O 1
ATOM 809 N N . GLU A 1 100 ? 9.372 8.775 -8.430 1.00 29.54 100 GLU A N 1
ATOM 810 C CA . GLU A 1 100 ? 10.585 9.454 -8.857 1.00 29.22 100 GLU A CA 1
ATOM 811 C C . GLU A 1 100 ? 11.155 8.800 -10.100 1.00 35.95 100 GLU A C 1
ATOM 812 O O . GLU A 1 100 ? 11.681 9.479 -10.990 1.00 36.83 100 GLU A O 1
ATOM 818 N N . SER A 1 101 ? 11.017 7.483 -10.185 1.00 34.79 101 SER A N 1
ATOM 819 C CA . SER A 1 101 ? 11.571 6.654 -11.239 1.00 36.01 101 SER A CA 1
ATOM 820 C C . SER A 1 101 ? 10.672 6.613 -12.468 1.00 30.28 101 SER A C 1
ATOM 821 O O . SER A 1 101 ? 11.182 6.652 -13.590 1.00 37.13 101 SER A O 1
ATOM 824 N N . GLU A 1 102 ? 9.353 6.515 -12.282 1.00 26.14 102 GLU A N 1
ATOM 825 C CA . GLU A 1 102 ? 8.471 6.208 -13.407 1.00 32.06 102 GLU A CA 1
ATOM 826 C C . GLU A 1 102 ? 7.464 7.301 -13.754 1.00 30.48 102 GLU A C 1
ATOM 827 O O . GLU A 1 102 ? 6.624 7.087 -14.634 1.00 29.49 102 GLU A O 1
ATOM 833 N N . LYS A 1 103 ? 7.527 8.468 -13.130 1.00 32.20 103 LYS A N 1
ATOM 834 C CA . LYS A 1 103 ? 6.526 9.486 -13.432 1.00 24.64 103 LYS A CA 1
A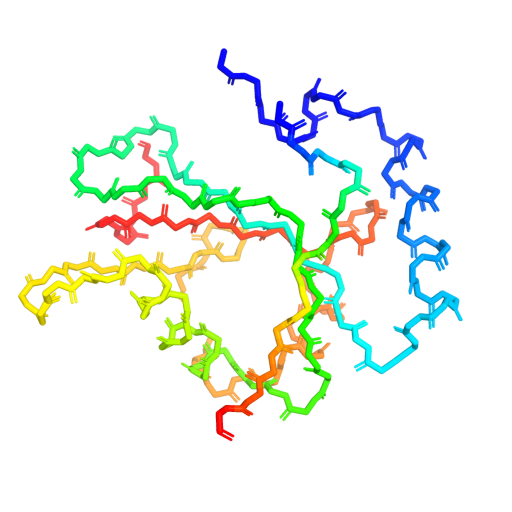TOM 835 C C . LYS A 1 103 ? 6.625 9.912 -14.893 1.00 27.90 103 LYS A C 1
ATOM 836 O O . LYS A 1 103 ? 7.695 9.896 -15.501 1.00 30.85 103 LYS A O 1
ATOM 842 N N . ASP A 1 104 ? 5.476 10.257 -15.460 1.00 22.01 104 ASP A N 1
ATOM 843 C CA . ASP A 1 104 ? 5.367 10.785 -16.814 1.00 24.77 104 ASP A CA 1
ATOM 844 C C . ASP A 1 104 ? 5.950 12.189 -16.901 1.00 26.30 104 ASP A C 1
ATOM 845 O O . ASP A 1 104 ? 6.099 12.899 -15.906 1.00 29.39 104 ASP A O 1
ATOM 850 N N . GLU A 1 105 ? 6.207 12.622 -18.144 1.00 23.46 105 GLU A N 1
ATOM 851 C CA . GLU A 1 105 ? 6.664 13.978 -18.381 1.00 26.58 105 GLU A CA 1
ATOM 852 C C . GLU A 1 105 ? 5.678 15.016 -17.885 1.00 24.82 105 GLU A C 1
ATOM 853 O O . GLU A 1 105 ? 6.093 16.112 -17.488 1.00 34.01 105 GLU A O 1
ATOM 859 N N . ASP A 1 106 ? 4.383 14.678 -17.792 1.00 25.30 106 ASP A N 1
ATOM 860 C CA . ASP A 1 106 ? 3.447 15.654 -17.234 1.00 25.49 106 ASP A CA 1
ATOM 861 C C . ASP A 1 106 ? 3.459 15.685 -15.713 1.00 29.46 106 ASP A C 1
ATOM 862 O O . ASP A 1 106 ? 2.832 16.579 -15.132 1.00 30.59 106 ASP A O 1
ATOM 867 N N . GLY A 1 107 ? 4.164 14.762 -15.066 1.00 26.66 107 GLY A N 1
ATOM 868 C CA . GLY A 1 107 ? 4.233 14.743 -13.611 1.00 29.84 107 GLY A CA 1
ATOM 869 C C . GLY A 1 107 ? 3.251 13.810 -12.943 1.00 27.08 107 GLY A C 1
ATOM 870 O O . GLY A 1 107 ? 3.339 13.621 -11.722 1.00 26.53 107 GLY A O 1
ATOM 871 N N . PHE A 1 108 ? 2.325 13.201 -13.684 1.00 26.65 108 PHE A N 1
ATOM 872 C CA . PHE A 1 108 ? 1.490 12.177 -13.063 1.00 22.39 108 PHE A CA 1
ATOM 873 C C . PHE A 1 108 ? 2.218 10.844 -13.116 1.00 26.09 108 PHE A C 1
ATOM 874 O O . PHE A 1 108 ? 3.049 10.606 -14.001 1.00 26.30 108 PHE A O 1
ATOM 882 N N . LEU A 1 109 ? 1.859 9.950 -12.207 1.00 24.96 109 LEU A N 1
ATOM 883 C CA . LEU A 1 109 ? 2.259 8.549 -12.294 1.00 22.61 109 LEU A CA 1
ATOM 884 C C . LEU A 1 109 ? 1.093 7.742 -12.852 1.00 25.32 109 LEU A C 1
ATOM 885 O O . LEU A 1 109 ? 0.004 7.748 -12.271 1.00 23.43 109 LEU A O 1
ATOM 890 N N . TYR A 1 110 ? 1.307 7.066 -13.990 1.00 19.68 110 TYR A N 1
ATOM 891 C CA . TYR A 1 110 ? 0.210 6.390 -14.672 1.00 20.02 110 TYR A CA 1
ATOM 892 C C . TYR A 1 110 ? 0.233 4.901 -14.363 1.00 18.35 110 TYR A C 1
ATOM 893 O O . TYR A 1 110 ? 1.276 4.255 -14.475 1.00 22.92 110 TYR A O 1
ATOM 902 N N . MET A 1 111 ? -0.925 4.343 -14.049 1.00 20.24 111 MET A N 1
ATOM 903 C CA . MET A 1 111 ? -1.057 2.912 -13.835 1.00 19.24 111 MET A CA 1
ATOM 904 C C . MET A 1 111 ? -2.258 2.379 -14.615 1.00 23.81 111 MET A C 1
ATOM 905 O O . MET A 1 111 ? -3.229 3.081 -14.812 1.00 21.22 111 MET A O 1
ATOM 910 N N . VAL A 1 112 ? -2.217 1.101 -15.004 1.00 21.39 112 VAL A N 1
ATOM 911 C CA . VAL A 1 112 ? -3.340 0.445 -15.682 1.00 19.63 112 VAL A CA 1
ATOM 912 C C . VAL A 1 112 ? -3.593 -0.846 -14.960 1.00 19.25 112 VAL A C 1
ATOM 913 O O . VAL A 1 112 ? -2.626 -1.541 -14.643 1.00 25.83 112 VAL A O 1
ATOM 917 N N . TYR A 1 113 ? -4.855 -1.148 -14.632 1.00 22.08 113 TYR A N 1
ATOM 918 C CA . TYR A 1 113 ? -5.138 -2.430 -13.990 1.00 22.18 113 TYR A CA 1
ATOM 919 C C . TYR A 1 113 ? -5.903 -3.343 -14.942 1.00 21.18 113 TYR A C 1
ATOM 920 O O . TYR A 1 113 ? -6.599 -2.870 -15.866 1.00 23.73 113 TYR A O 1
ATOM 929 N N . ALA A 1 114 ? -5.720 -4.661 -14.738 1.00 24.37 114 ALA A N 1
ATOM 930 C CA . ALA A 1 114 ? -6.370 -5.679 -15.550 1.00 25.20 114 ALA A CA 1
ATOM 931 C C . ALA A 1 114 ? -6.429 -6.994 -14.793 1.00 26.60 114 ALA A C 1
ATOM 932 O O . ALA A 1 114 ? -5.727 -7.190 -13.802 1.00 32.74 114 ALA A O 1
ATOM 934 N N . SER A 1 115 ? -7.235 -7.914 -15.315 1.00 28.20 115 SER A N 1
ATOM 935 C CA . SER A 1 115 ? -7.192 -9.301 -14.843 1.00 32.16 115 SER A CA 1
ATOM 936 C C . SER A 1 115 ? -6.182 -10.154 -15.604 1.00 32.37 115 SER A C 1
ATOM 937 O O . SER A 1 115 ? -6.139 -11.373 -15.384 1.00 35.87 115 SER A O 1
ATOM 940 N N . GLN A 1 116 ? -5.403 -9.552 -16.505 1.00 39.49 116 GLN A N 1
ATOM 941 C CA . GLN A 1 116 ? -4.228 -10.143 -17.132 1.00 41.10 116 GLN A CA 1
ATOM 942 C C . GLN A 1 116 ? -2.987 -9.373 -16.706 1.00 38.48 116 GLN A C 1
ATOM 943 O O . GLN A 1 116 ? -3.035 -8.169 -16.460 1.00 34.22 116 GLN A O 1
ATOM 949 N N . GLU A 1 117 ? -1.849 -10.052 -16.688 1.00 35.07 117 GLU A N 1
ATOM 950 C CA . GLU A 1 117 ? -0.625 -9.381 -16.273 1.00 31.91 117 GLU A CA 1
ATOM 951 C C . GLU A 1 117 ? 0.181 -8.831 -17.450 1.00 34.38 117 GLU A C 1
ATOM 952 O O . GLU A 1 117 ? 0.844 -7.788 -17.330 1.00 39.03 11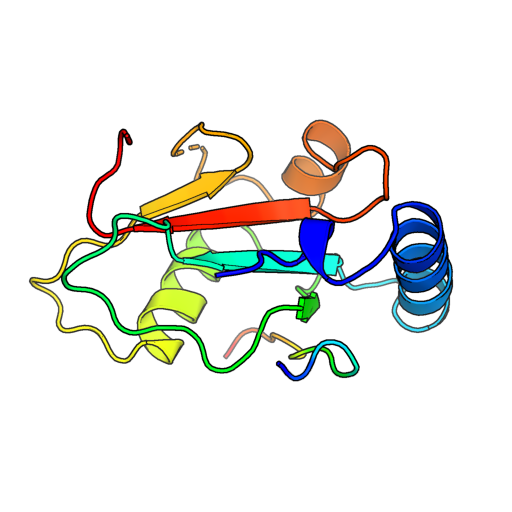7 GLU A O 1
ATOM 958 N N . THR A 1 118 ? 0.156 -9.526 -18.574 1.00 38.82 118 THR A N 1
ATOM 959 C CA . THR A 1 118 ? 0.738 -9.040 -19.814 1.00 34.36 118 THR A CA 1
ATOM 960 C C . THR A 1 118 ? -0.403 -8.702 -20.759 1.00 35.50 118 THR A C 1
ATOM 961 O O . THR A 1 118 ? -1.221 -9.564 -21.095 1.00 45.23 118 THR A O 1
ATOM 965 N N . PHE A 1 119 ? -0.461 -7.460 -21.184 1.00 34.82 119 PHE A N 1
ATOM 966 C CA . PHE A 1 119 ? -1.407 -7.096 -22.210 1.00 38.60 119 PHE A CA 1
ATOM 967 C C . PHE A 1 119 ? -0.744 -6.022 -23.054 1.00 37.54 119 PHE A C 1
ATOM 968 O O . PHE A 1 119 ? 0.220 -5.389 -22.621 1.00 39.35 119 PHE A O 1
ATOM 976 N N . GLY A 1 120 ? -1.239 -5.841 -24.273 1.00 46.43 120 GLY A N 1
ATOM 977 C CA . GLY A 1 120 ? -2.300 -6.649 -24.822 1.00 61.02 120 GLY A CA 1
ATOM 978 C C . GLY A 1 120 ? -3.469 -5.826 -25.270 1.00 56.26 120 GLY A C 1
ATOM 979 O O . GLY A 1 120 ? -4.591 -6.253 -25.080 1.00 60.67 120 GLY A O 1
ATOM 980 N N . ALA B 2 17 ? -16.346 12.017 -17.485 1.00 91.79 86 ALA B N 1
ATOM 981 C CA . ALA B 2 17 ? -15.618 11.527 -16.317 1.00 84.35 86 ALA B CA 1
ATOM 982 C C . ALA B 2 17 ? -15.300 12.679 -15.372 1.00 87.78 86 ALA B C 1
ATOM 983 O O . ALA B 2 17 ? -15.252 13.849 -15.783 1.00 97.47 86 ALA B O 1
ATOM 985 N N . ASP B 2 18 ? -15.086 12.338 -14.101 1.00 76.32 87 ASP B N 1
ATOM 986 C CA . ASP B 2 18 ? -14.871 13.334 -13.052 1.00 67.73 87 ASP B CA 1
ATOM 987 C C . ASP B 2 18 ? -13.380 13.658 -12.921 1.00 64.95 87 ASP B C 1
ATOM 988 O O . ASP B 2 18 ? -12.742 13.435 -11.889 1.00 62.11 87 ASP B O 1
ATOM 993 N N . ASP B 2 19 ? -12.828 14.208 -14.009 1.00 61.95 88 ASP B N 1
ATOM 994 C CA . ASP B 2 19 ? -11.425 14.605 -14.041 1.00 53.82 88 ASP B CA 1
ATOM 995 C C . ASP B 2 19 ? -11.134 15.811 -13.161 1.00 44.72 88 ASP B C 1
ATOM 996 O O . ASP B 2 19 ? -9.959 16.156 -13.010 1.00 48.51 88 ASP B O 1
ATOM 1001 N N . GLY B 2 20 ? -12.155 16.472 -12.615 1.00 36.81 89 GLY B N 1
ATOM 1002 C CA . GLY B 2 20 ? -11.957 17.591 -11.717 1.00 42.54 89 GLY B CA 1
ATOM 1003 C C . GLY B 2 20 ? -11.804 17.256 -10.239 1.00 50.03 89 GLY B C 1
ATOM 1004 O O . GLY B 2 20 ? -11.706 18.177 -9.417 1.00 54.93 89 GLY B O 1
ATOM 1005 N N . HIS B 2 21 ? -11.797 15.978 -9.849 1.00 35.06 90 HIS B N 1
ATOM 1006 C CA . HIS B 2 21 ? -11.660 15.623 -8.435 1.00 34.18 90 HIS B CA 1
ATOM 1007 C C . HIS B 2 21 ? -10.629 14.525 -8.291 1.00 30.53 90 HIS B C 1
ATOM 1008 O O . HIS B 2 21 ? -10.483 13.690 -9.175 1.00 32.46 90 HIS B O 1
ATOM 1015 N N . PHE B 2 22 ? -9.910 14.538 -7.160 1.00 29.75 91 PHE B N 1
ATOM 1016 C CA . PHE B 2 22 ? -8.978 13.493 -6.762 1.00 26.59 91 PHE B CA 1
ATOM 1017 C C . PHE B 2 22 ? -9.593 12.665 -5.631 1.00 24.62 91 PHE B C 1
ATOM 1018 O O . PHE B 2 22 ? -10.166 13.244 -4.696 1.00 27.96 91 PHE B O 1
ATOM 1026 N N . VAL B 2 23 ? -9.457 11.335 -5.712 1.00 29.12 92 VAL B N 1
ATOM 1027 C CA . VAL B 2 23 ? -9.686 10.457 -4.557 1.00 25.58 92 VAL B CA 1
ATOM 1028 C C . VAL B 2 23 ? -8.486 10.596 -3.626 1.00 26.51 92 VAL B C 1
ATOM 1029 O O . VAL B 2 23 ? -7.329 10.535 -4.050 1.00 26.73 92 VAL B O 1
ATOM 1033 N N . SER B 2 24 ? -8.746 10.782 -2.342 1.00 28.29 93 SER B N 1
ATOM 1034 C CA . SER B 2 24 ? -7.643 10.864 -1.381 1.00 36.73 93 SER B CA 1
ATOM 1035 C C . SER B 2 24 ? -7.532 9.509 -0.691 1.00 32.73 93 SER B C 1
ATOM 1036 O O . SER B 2 24 ? -8.397 9.147 0.112 1.00 36.85 93 SER B O 1
ATOM 1039 N N . ILE B 2 25 ? -6.520 8.745 -1.065 1.00 32.18 94 ILE B N 1
ATOM 1040 C CA . ILE B 2 25 ? -6.307 7.398 -0.559 1.00 31.70 94 ILE B CA 1
ATOM 1041 C C . ILE B 2 25 ? -5.581 7.493 0.774 1.00 29.59 94 ILE B C 1
ATOM 1042 O O . ILE B 2 25 ? -4.670 8.303 0.945 1.00 34.91 94 ILE B O 1
ATOM 1047 N N . GLU B 2 26 ? -6.022 6.706 1.747 1.00 32.15 95 GLU B N 1
ATOM 1048 C CA . GLU B 2 26 ? -5.348 6.652 3.043 1.00 42.99 95 GLU B CA 1
ATOM 1049 C C . GLU B 2 26 ? -5.257 5.201 3.499 1.00 43.04 95 GLU B C 1
ATOM 1050 O O . GLU B 2 26 ? -6.009 4.339 3.038 1.00 42.87 95 GLU B O 1
ATOM 1056 N N . LEU B 2 27 ? -4.282 4.917 4.357 1.00 41.97 96 LEU B N 1
ATOM 1057 C CA . LEU B 2 27 ? -4.214 3.594 4.969 1.0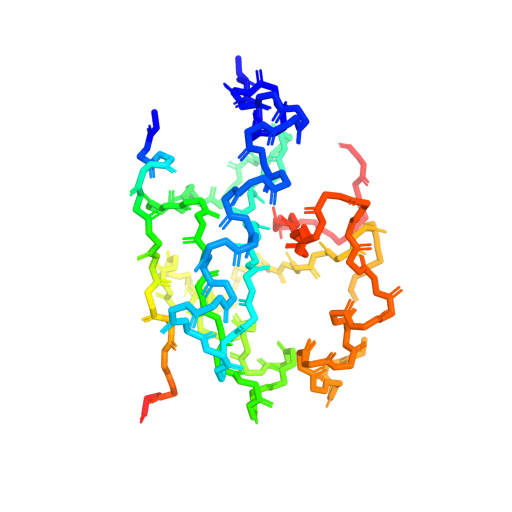0 55.30 96 LEU B CA 1
ATOM 1058 C C . LEU B 2 27 ? -5.333 3.414 5.977 1.00 64.97 96 LEU B C 1
ATOM 1059 O O . LEU B 2 27 ? -5.622 4.310 6.774 1.00 59.08 96 LEU B O 1
ATOM 1064 N N . GLU B 2 28 ? -5.944 2.234 5.945 1.00 80.63 97 GLU B N 1
ATOM 1065 C CA . GLU B 2 28 ? -7.054 1.891 6.826 1.00 89.51 97 GLU B CA 1
ATOM 1066 C C . GLU B 2 28 ? -6.586 1.727 8.264 1.00 79.61 97 GLU B C 1
ATOM 1067 O O . GLU B 2 28 ? -6.204 2.699 8.911 1.00 77.58 97 GLU B O 1
#

Nearest PDB structures (foldseek):
  8yv6-assembly1_A  TM=1.009E+00  e=3.041E-25  Homo sapiens
  5dcn-assembly1_A  TM=9.838E-01  e=5.199E-21  Homo sapiens
  8t36-assembly1_A  TM=9.716E-01  e=1.817E-20  Homo sapiens
  5azh-assembly1_A  TM=9.630E-01  e=9.493E-17  synthetic construct
  5e6n-assembly1_A  TM=9.444E-01  e=1.241E-14  Caenorhabditis elegans

B-factor: mean 40.24, std 15.36, range [16.35, 115.43]

InterPro domains:
  IPR004241 Autophagy protein Atg8 ubiquitin-like [PF02991] (15-120)
  IPR004241 Autophagy protein Atg8 ubiquitin-like [PTHR10969] (4-121)
  IPR029071 Ubiquitin-like domain superfamily [SSF54236] (4-120)